Protein AF-A0A3D5L1U9-F1 (afdb_monomer_lite)

Structure (mmCIF, N/CA/C/O backbone):
data_AF-A0A3D5L1U9-F1
#
_entry.id   AF-A0A3D5L1U9-F1
#
loop_
_atom_site.group_PDB
_atom_site.id
_atom_site.type_symbol
_atom_site.label_atom_id
_atom_site.label_alt_id
_atom_site.label_comp_id
_atom_site.label_asym_id
_atom_site.label_entity_id
_atom_site.label_seq_id
_atom_site.pdbx_PDB_ins_code
_atom_site.Cartn_x
_atom_site.Cartn_y
_atom_site.Cartn_z
_atom_site.occupancy
_atom_site.B_iso_or_equiv
_atom_site.auth_seq_id
_atom_site.auth_comp_id
_atom_site.auth_asym_id
_atom_site.auth_atom_id
_atom_site.pdbx_PDB_model_num
ATOM 1 N N . ASP A 1 1 ? -22.299 -20.029 5.445 1.00 58.34 1 ASP A N 1
ATOM 2 C CA . ASP A 1 1 ? -22.748 -18.648 5.229 1.00 58.34 1 ASP A CA 1
ATOM 3 C C . ASP A 1 1 ? -23.431 -18.211 6.512 1.00 58.34 1 ASP A C 1
ATOM 5 O O . ASP A 1 1 ? -24.279 -18.956 6.987 1.00 58.34 1 ASP A O 1
ATOM 9 N N . LEU A 1 2 ? -22.954 -17.129 7.130 1.00 65.06 2 LEU A N 1
ATOM 10 C CA . LEU A 1 2 ? -23.501 -16.579 8.379 1.00 65.06 2 LEU A CA 1
ATOM 11 C C . LEU A 1 2 ? -24.479 -15.426 8.111 1.00 65.06 2 LEU A C 1
ATOM 13 O O . LEU A 1 2 ? -24.967 -14.802 9.052 1.00 65.06 2 LEU A O 1
ATOM 17 N N . THR A 1 3 ? -24.743 -15.113 6.840 1.00 68.56 3 THR A N 1
ATOM 18 C CA . THR A 1 3 ? -25.700 -14.075 6.477 1.00 68.56 3 THR A CA 1
ATOM 19 C C . THR A 1 3 ? -27.128 -14.536 6.786 1.00 68.56 3 THR A C 1
ATOM 21 O O . THR A 1 3 ? -27.504 -15.680 6.533 1.00 68.56 3 THR A O 1
ATOM 24 N N . MET A 1 4 ? -27.918 -13.647 7.394 1.00 68.38 4 MET A N 1
ATOM 25 C CA . MET A 1 4 ? -29.345 -13.886 7.633 1.00 68.38 4 MET A CA 1
ATOM 26 C C . MET A 1 4 ? -30.107 -13.854 6.298 1.00 68.38 4 MET A C 1
ATOM 28 O O . MET A 1 4 ? -29.696 -13.154 5.369 1.00 68.38 4 MET A O 1
ATOM 32 N N . ASP A 1 5 ? -31.207 -14.606 6.205 1.00 65.62 5 ASP A N 1
ATOM 33 C CA . ASP A 1 5 ? -31.965 -14.833 4.966 1.00 65.62 5 ASP A CA 1
ATOM 34 C C . ASP A 1 5 ? -32.187 -13.556 4.127 1.00 65.62 5 ASP A C 1
ATOM 36 O O . ASP A 1 5 ? -32.718 -12.554 4.606 1.00 65.62 5 ASP A O 1
ATOM 40 N N . GLY A 1 6 ? -31.816 -13.615 2.841 1.00 67.69 6 GLY A N 1
ATOM 41 C CA . GLY A 1 6 ? -32.033 -12.541 1.860 1.00 67.69 6 GLY A CA 1
ATOM 42 C C . GLY A 1 6 ? -30.838 -11.615 1.608 1.00 67.69 6 GLY A C 1
ATOM 43 O O . GLY A 1 6 ? -30.924 -10.745 0.740 1.00 67.69 6 GLY A O 1
ATOM 44 N N . HIS A 1 7 ? -29.718 -11.807 2.306 1.00 66.88 7 HIS A N 1
ATOM 45 C CA . HIS A 1 7 ? -28.482 -11.069 2.050 1.00 66.88 7 HIS A CA 1
ATOM 46 C C . HIS A 1 7 ? -27.567 -11.774 1.035 1.00 66.88 7 HIS A C 1
ATOM 48 O O . HIS A 1 7 ? -27.562 -12.995 0.892 1.00 66.88 7 HIS A O 1
ATOM 54 N N . THR A 1 8 ? -26.788 -10.980 0.295 1.00 81.38 8 THR A N 1
ATOM 55 C CA . THR A 1 8 ? -25.753 -11.480 -0.618 1.00 81.38 8 THR A CA 1
ATOM 56 C C . THR A 1 8 ? -24.670 -12.207 0.179 1.00 81.38 8 THR A C 1
ATOM 58 O O . THR A 1 8 ? -24.138 -11.643 1.133 1.00 81.38 8 THR A O 1
ATOM 61 N N . PHE A 1 9 ? -24.308 -13.419 -0.248 1.00 86.69 9 PHE A N 1
ATOM 62 C CA . PHE A 1 9 ? -23.213 -14.203 0.329 1.00 86.69 9 PHE A CA 1
ATOM 63 C C . PHE A 1 9 ? -21.934 -13.365 0.502 1.00 86.69 9 PHE A C 1
ATOM 65 O O . PHE A 1 9 ? -21.426 -12.791 -0.467 1.00 86.69 9 PHE A O 1
ATOM 72 N N . ASN A 1 10 ? -21.377 -13.351 1.718 1.00 87.00 10 ASN A N 1
ATOM 73 C CA . ASN A 1 10 ? -20.097 -12.711 2.017 1.00 87.00 10 ASN A CA 1
ATOM 74 C C . ASN A 1 10 ? -19.012 -13.760 2.301 1.00 87.00 10 ASN A C 1
ATOM 76 O O . ASN A 1 10 ? -19.030 -14.448 3.323 1.00 87.00 10 ASN A O 1
ATOM 80 N N . ALA A 1 11 ? -18.017 -13.845 1.413 1.00 89.94 11 ALA A N 1
ATOM 81 C CA . ALA A 1 11 ? -16.904 -14.782 1.554 1.00 89.94 11 ALA A CA 1
ATOM 82 C C . ALA A 1 11 ? -16.035 -14.506 2.794 1.00 89.94 11 ALA A C 1
ATOM 84 O O . ALA A 1 11 ? -15.526 -15.454 3.391 1.00 89.94 11 ALA A O 1
ATOM 85 N N . ARG A 1 12 ? -15.883 -13.237 3.204 1.00 90.12 12 ARG A N 1
ATOM 86 C CA . ARG A 1 12 ? -15.132 -12.880 4.417 1.00 90.12 12 ARG A CA 1
ATOM 87 C C . ARG A 1 12 ? -15.830 -13.405 5.668 1.00 90.12 12 ARG A C 1
ATOM 89 O O . ARG A 1 12 ? -15.154 -13.916 6.546 1.00 90.12 12 ARG A O 1
ATOM 96 N N . ASP A 1 13 ? -17.154 -13.334 5.735 1.00 88.44 13 ASP A N 1
ATOM 97 C CA . ASP A 1 13 ? -17.892 -13.806 6.915 1.00 88.44 13 ASP A CA 1
ATOM 98 C C . ASP A 1 13 ? -17.985 -15.332 6.949 1.00 88.44 13 ASP A C 1
ATOM 100 O O . ASP A 1 13 ? -17.958 -15.943 8.012 1.00 88.44 13 ASP A O 1
ATOM 104 N N . ALA A 1 14 ? -18.069 -15.968 5.778 1.00 90.06 14 ALA A N 1
ATOM 105 C CA . ALA A 1 14 ? -18.127 -17.419 5.683 1.00 90.06 14 ALA A CA 1
ATOM 106 C C . ALA A 1 14 ? -16.775 -18.102 5.952 1.00 90.06 14 ALA A C 1
ATOM 108 O O . ALA A 1 14 ? -16.764 -19.209 6.490 1.00 90.06 14 ALA A O 1
ATOM 109 N N . PHE A 1 15 ? -15.661 -17.484 5.539 1.00 91.00 15 PHE A N 1
ATOM 110 C CA . PHE A 1 15 ? -14.348 -18.145 5.483 1.00 91.00 15 PHE A CA 1
ATOM 111 C C . PHE A 1 15 ? -13.174 -17.314 6.016 1.00 91.00 15 PHE A C 1
ATOM 113 O O . PHE A 1 15 ? -12.056 -17.823 6.082 1.00 91.00 15 PHE A O 1
ATOM 120 N N . GLY A 1 16 ? -13.385 -16.039 6.327 1.00 91.00 16 GLY A N 1
ATOM 121 C CA . GLY A 1 16 ? -12.345 -15.131 6.799 1.00 91.00 16 GLY A CA 1
ATOM 122 C C . GLY A 1 16 ? -12.199 -15.117 8.319 1.00 91.00 16 GLY A C 1
ATOM 123 O O . GLY A 1 16 ? -12.718 -15.974 9.033 1.00 91.00 16 GLY A O 1
ATOM 124 N N . SER A 1 17 ? -11.468 -14.115 8.805 1.00 91.00 17 SER A N 1
ATOM 125 C CA . SER A 1 17 ? -11.261 -13.838 10.224 1.00 91.00 17 SER A CA 1
ATOM 126 C C . SER A 1 17 ? -11.854 -12.485 10.623 1.00 91.00 17 SER A C 1
ATOM 128 O O . SER A 1 17 ? -12.018 -11.583 9.796 1.00 91.00 17 SER A O 1
ATOM 130 N N . HIS A 1 18 ? -12.167 -12.383 11.914 1.00 89.81 18 HIS A N 1
ATOM 131 C CA . HIS A 1 18 ? -12.569 -11.169 12.628 1.00 89.81 18 HIS A CA 1
ATOM 132 C C . HIS A 1 18 ? -11.943 -11.224 14.029 1.00 89.81 18 HIS A C 1
ATOM 134 O O . HIS A 1 18 ? -12.627 -11.394 15.034 1.00 89.81 18 HIS A O 1
ATOM 140 N N . SER A 1 19 ? -10.613 -11.268 14.073 1.00 92.25 19 SER A N 1
ATOM 141 C CA . SER A 1 19 ? -9.829 -11.436 15.302 1.00 92.25 19 SER A CA 1
ATOM 142 C C . SER A 1 19 ? -9.255 -10.109 15.790 1.00 92.25 19 SER A C 1
ATOM 144 O O . SER A 1 19 ? -8.974 -9.233 14.981 1.00 92.25 19 SER A O 1
ATOM 146 N N . ASP A 1 20 ? -8.943 -10.000 17.082 1.00 92.69 20 ASP A N 1
ATOM 147 C CA . ASP A 1 20 ? -8.265 -8.815 17.639 1.00 92.69 20 ASP A CA 1
ATOM 148 C C . ASP A 1 20 ? -6.943 -8.495 16.906 1.00 92.69 20 ASP A C 1
ATOM 150 O O . ASP A 1 20 ? -6.529 -7.342 16.777 1.00 92.69 20 ASP A O 1
ATOM 154 N N . ALA A 1 21 ? -6.269 -9.522 16.372 1.00 94.88 21 ALA A N 1
ATOM 155 C CA . ALA A 1 21 ? -5.065 -9.345 15.565 1.00 94.88 21 ALA A CA 1
ATOM 156 C C . ALA A 1 21 ? -5.352 -8.650 14.222 1.00 94.88 21 ALA A C 1
ATOM 158 O O . ALA A 1 21 ? -4.490 -7.935 13.707 1.00 94.88 21 ALA A O 1
ATOM 159 N N . ASP A 1 22 ? -6.548 -8.816 13.651 1.00 95.62 22 ASP A N 1
ATOM 160 C CA . ASP A 1 22 ? -6.946 -8.115 12.431 1.00 95.62 22 ASP A CA 1
ATOM 161 C C . ASP A 1 22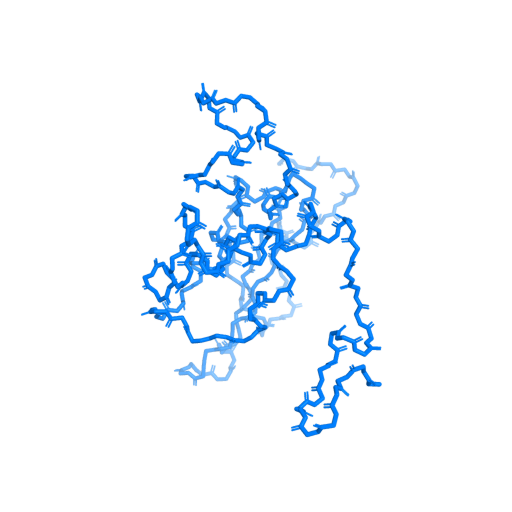 ? -6.993 -6.601 12.657 1.00 95.62 22 ASP A C 1
ATOM 163 O O . ASP A 1 22 ? -6.546 -5.847 11.787 1.00 95.62 22 ASP A O 1
ATOM 167 N N . HIS A 1 23 ? -7.421 -6.168 13.845 1.00 96.00 23 HIS A N 1
ATOM 168 C CA . HIS A 1 23 ? -7.586 -4.757 14.204 1.00 96.00 23 HIS A CA 1
ATOM 169 C C . HIS A 1 23 ? -6.266 -4.014 14.402 1.00 96.00 23 HIS A C 1
ATOM 171 O O . HIS A 1 23 ? -6.192 -2.819 14.138 1.00 96.00 23 HIS A O 1
ATOM 177 N N . CYS A 1 24 ? -5.180 -4.707 14.759 1.00 95.12 24 CYS A N 1
ATOM 178 C CA . CYS A 1 24 ? -3.853 -4.086 14.851 1.00 95.12 24 CYS A CA 1
ATOM 179 C C . CYS A 1 24 ? -2.952 -4.353 13.632 1.00 95.12 24 CYS A C 1
ATOM 181 O O . CYS A 1 24 ? -2.021 -3.584 13.349 1.00 95.12 24 CYS A O 1
ATOM 183 N N . TYR A 1 25 ? -3.216 -5.436 12.892 1.00 95.75 25 TYR A N 1
ATOM 184 C CA . TYR A 1 25 ? -2.325 -5.924 11.844 1.00 95.75 25 TYR A CA 1
ATOM 185 C C . TYR A 1 25 ? -2.877 -5.752 10.427 1.00 95.75 25 TYR A C 1
ATOM 187 O O . TYR A 1 25 ? -2.090 -5.552 9.501 1.00 95.75 25 TYR A O 1
ATOM 195 N N . ASN A 1 26 ? -4.192 -5.821 10.213 1.00 97.31 26 ASN A N 1
ATOM 196 C CA . ASN A 1 26 ? -4.801 -5.910 8.880 1.00 97.31 26 ASN A CA 1
ATOM 197 C C . ASN A 1 26 ? -5.665 -4.695 8.533 1.00 97.31 26 ASN A C 1
ATOM 199 O O . ASN A 1 26 ? -5.327 -3.969 7.591 1.00 97.31 26 ASN A O 1
ATOM 203 N N . THR A 1 27 ? -6.741 -4.447 9.280 1.00 97.62 27 THR A N 1
ATOM 204 C CA . THR A 1 27 ? -7.715 -3.388 8.972 1.00 97.62 27 THR A CA 1
ATOM 205 C C . THR A 1 27 ? -7.100 -1.984 8.926 1.00 97.62 27 THR A C 1
ATOM 207 O O . THR A 1 27 ? -7.463 -1.246 8.003 1.00 97.62 27 THR A O 1
ATOM 210 N N . PRO A 1 28 ? -6.080 -1.616 9.742 1.00 98.06 28 PRO A N 1
ATOM 211 C CA . PRO A 1 28 ? -5.496 -0.277 9.660 1.00 98.06 28 PRO A CA 1
ATOM 212 C C . PRO A 1 28 ? -4.843 0.000 8.303 1.00 98.06 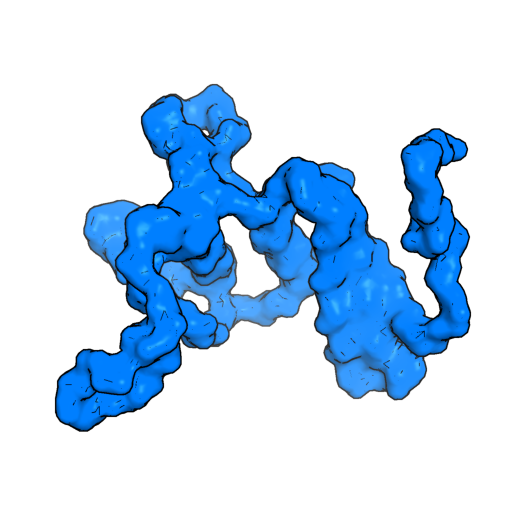28 PRO A C 1
ATOM 214 O O . PRO A 1 28 ? -4.930 1.110 7.774 1.00 98.06 28 PRO A O 1
ATOM 217 N N . ARG A 1 29 ? -4.239 -1.025 7.684 1.00 98.00 29 ARG A N 1
ATOM 218 C CA . ARG A 1 29 ? -3.602 -0.909 6.362 1.00 98.00 29 ARG A CA 1
ATOM 219 C C . ARG A 1 29 ? -4.644 -0.662 5.275 1.00 98.00 29 ARG A C 1
ATOM 221 O O . ARG A 1 29 ? -4.448 0.217 4.440 1.00 98.00 29 ARG A O 1
ATOM 228 N N . ALA A 1 30 ? -5.758 -1.394 5.317 1.00 97.75 30 ALA A N 1
ATOM 229 C CA . ALA A 1 30 ? -6.876 -1.191 4.398 1.00 97.75 30 ALA A CA 1
ATOM 230 C C . ALA A 1 30 ? -7.506 0.201 4.576 1.00 97.75 30 ALA A C 1
ATOM 232 O O . ALA A 1 30 ? -7.738 0.900 3.590 1.00 97.75 30 ALA A O 1
ATOM 233 N N . TRP A 1 31 ? -7.708 0.631 5.824 1.00 98.19 31 TRP A N 1
ATOM 234 C CA . TRP A 1 31 ? -8.219 1.958 6.164 1.00 98.19 31 TRP A CA 1
ATOM 235 C C . TRP A 1 31 ? -7.342 3.067 5.575 1.00 98.19 31 TRP A C 1
ATOM 237 O O . TRP A 1 31 ? -7.844 3.939 4.866 1.00 98.19 31 TRP A O 1
ATOM 247 N N . PHE A 1 32 ? -6.022 3.002 5.775 1.00 98.25 32 PHE A N 1
ATOM 248 C CA . PHE A 1 32 ? -5.114 4.035 5.271 1.00 98.25 32 PHE A CA 1
ATOM 249 C C . PHE A 1 32 ? -5.059 4.072 3.736 1.00 98.25 32 PHE A C 1
ATOM 251 O O . PHE A 1 32 ? -5.041 5.153 3.147 1.00 98.25 32 PHE A O 1
ATOM 258 N N . MET A 1 33 ? -5.098 2.902 3.083 1.00 98.06 33 MET A N 1
ATOM 259 C CA . MET A 1 33 ? -5.208 2.796 1.623 1.00 98.06 33 MET A CA 1
ATOM 260 C C . MET A 1 33 ? -6.463 3.488 1.098 1.00 98.06 33 MET A C 1
ATOM 262 O O . MET A 1 33 ? -6.383 4.296 0.172 1.00 98.06 33 MET A O 1
ATOM 266 N N . GLN A 1 34 ? -7.622 3.209 1.691 1.00 97.69 34 GLN A N 1
ATOM 267 C CA . GLN A 1 34 ? -8.864 3.818 1.231 1.00 97.69 34 GLN A CA 1
ATOM 268 C C . GLN A 1 34 ? -8.935 5.304 1.540 1.00 97.69 34 GLN A C 1
ATOM 270 O O . GLN A 1 34 ? -9.352 6.068 0.678 1.00 97.69 34 GLN A O 1
ATOM 275 N N . ARG A 1 35 ? -8.454 5.734 2.706 1.00 97.19 35 ARG A N 1
ATOM 276 C CA . ARG A 1 35 ? -8.340 7.155 3.041 1.00 97.19 35 ARG A CA 1
ATOM 277 C C . ARG A 1 35 ? -7.512 7.927 2.018 1.00 97.19 35 ARG A C 1
ATOM 279 O O . ARG A 1 35 ? -7.867 9.047 1.670 1.00 97.19 35 ARG A O 1
ATOM 286 N N . TYR A 1 36 ? -6.442 7.324 1.502 1.00 98.06 36 TYR A N 1
ATOM 287 C CA . TYR A 1 36 ? -5.607 7.934 0.470 1.00 98.06 36 TYR A CA 1
ATOM 288 C C . TYR A 1 36 ? -6.311 8.046 -0.894 1.00 98.06 36 TYR A C 1
ATOM 290 O O . TYR A 1 36 ? -6.224 9.084 -1.548 1.00 98.06 36 TYR A O 1
ATOM 298 N N . PHE A 1 37 ? -7.012 6.995 -1.333 1.00 98.31 37 PHE A N 1
ATOM 299 C CA . PHE A 1 37 ? -7.668 6.966 -2.651 1.00 98.31 37 PHE A CA 1
ATOM 300 C C . PHE A 1 37 ? -9.082 7.566 -2.678 1.00 98.31 37 PHE A C 1
ATOM 302 O O . PHE A 1 37 ? -9.580 7.909 -3.755 1.00 98.31 37 PHE A O 1
ATOM 309 N N . ASN A 1 38 ? -9.721 7.699 -1.517 1.00 98.12 38 ASN A N 1
ATOM 310 C CA . ASN A 1 38 ? -11.077 8.207 -1.335 1.00 98.12 38 ASN A CA 1
ATOM 311 C C . ASN A 1 38 ? -11.154 9.251 -0.202 1.00 98.12 38 ASN A C 1
ATOM 313 O O . ASN A 1 38 ? -11.942 9.074 0.731 1.00 98.12 38 ASN A O 1
ATOM 317 N N . PRO A 1 39 ? -10.349 10.329 -0.239 1.00 96.75 39 PRO A N 1
ATOM 318 C CA . PRO A 1 39 ? -10.237 11.269 0.876 1.00 96.75 39 PRO A CA 1
ATOM 319 C C . PRO A 1 39 ? -11.518 12.063 1.175 1.00 96.75 39 PRO A C 1
ATOM 321 O O . PRO A 1 39 ? -11.651 12.563 2.289 1.00 96.75 39 PRO A O 1
ATOM 324 N N . THR A 1 40 ? -12.444 12.205 0.217 1.00 97.00 40 THR A N 1
ATOM 325 C CA . THR A 1 40 ? -13.659 13.034 0.366 1.00 97.00 40 THR A CA 1
ATOM 326 C C . THR A 1 40 ? -14.970 12.249 0.294 1.00 97.00 40 THR A C 1
ATOM 328 O O . THR A 1 40 ? -16.011 12.746 0.716 1.00 97.00 40 THR A O 1
ATOM 331 N N . SER A 1 41 ? -14.929 11.005 -0.185 1.00 95.75 41 SER A N 1
ATOM 332 C CA . SER A 1 41 ? -16.082 10.102 -0.289 1.00 95.75 41 SER A CA 1
ATOM 333 C C . SER A 1 41 ? -16.504 9.538 1.065 1.00 95.75 41 SER A C 1
ATOM 335 O O . SER A 1 41 ? -17.584 8.964 1.167 1.00 95.75 41 SER A O 1
ATOM 337 N N . ASN A 1 42 ? -15.645 9.659 2.079 1.00 95.56 42 ASN A N 1
ATOM 338 C CA . ASN A 1 42 ? -15.932 9.285 3.455 1.00 95.56 42 ASN A CA 1
ATOM 339 C C . ASN A 1 42 ? -15.377 10.303 4.436 1.00 95.56 42 ASN A C 1
ATOM 341 O O . ASN A 1 42 ? -14.393 10.994 4.166 1.00 95.56 42 ASN A O 1
ATOM 345 N N . LYS A 1 43 ? -15.981 10.321 5.621 1.00 96.38 43 LYS A N 1
ATOM 346 C CA . LYS A 1 43 ? -15.375 10.907 6.810 1.00 96.38 43 LYS A CA 1
ATOM 347 C C . LYS A 1 43 ? -14.404 9.891 7.400 1.00 96.38 43 LYS A C 1
ATOM 349 O O . LYS A 1 43 ? -14.815 8.805 7.796 1.00 96.38 43 LYS A O 1
ATOM 354 N N . TRP A 1 44 ? -13.123 10.236 7.449 1.00 95.81 44 TRP A N 1
ATOM 355 C CA . TRP A 1 44 ? -12.067 9.334 7.927 1.00 95.81 44 TRP A CA 1
ATOM 356 C C . TRP A 1 44 ? -11.584 9.632 9.342 1.00 95.81 44 TRP A C 1
ATOM 358 O O . TRP A 1 44 ? -10.933 8.791 9.955 1.00 95.81 44 TRP A O 1
ATOM 368 N N . ASP A 1 45 ? -11.875 10.831 9.836 1.00 93.31 45 ASP A N 1
ATOM 369 C CA . ASP A 1 45 ? -11.359 11.350 11.094 1.00 93.31 45 ASP A CA 1
ATOM 370 C C . ASP A 1 45 ? -12.510 11.874 11.961 1.00 93.31 45 ASP A C 1
ATOM 372 O O . ASP A 1 45 ? -13.511 12.383 11.451 1.00 93.31 45 ASP A O 1
ATOM 376 N N . GLY A 1 46 ? -12.333 11.795 13.280 1.00 93.06 46 GLY A N 1
ATOM 377 C CA . GLY A 1 46 ? -13.311 12.254 14.264 1.00 93.06 46 GLY A CA 1
ATOM 378 C C . GLY A 1 46 ? -14.293 11.168 14.7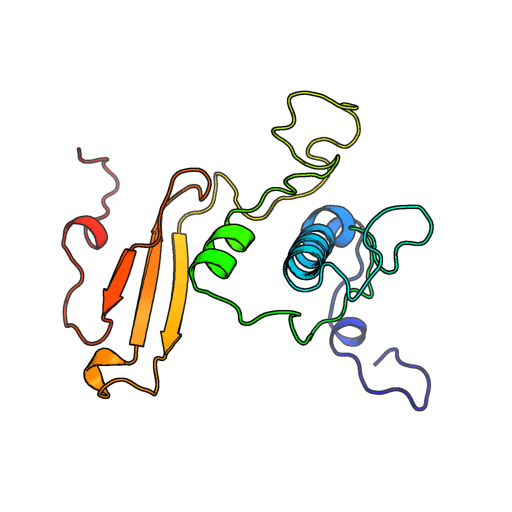31 1.00 93.06 46 GLY A C 1
ATOM 379 O O . GLY A 1 46 ? -14.241 10.034 14.259 1.00 93.06 46 GLY A O 1
ATOM 380 N N . PRO A 1 47 ? -15.177 11.502 15.689 1.00 93.25 47 PRO A N 1
ATOM 381 C CA . PRO A 1 47 ? -16.103 10.546 16.307 1.00 93.25 47 PRO A CA 1
ATOM 382 C C . PRO A 1 47 ? -17.158 10.009 15.332 1.00 93.25 47 PRO A C 1
ATOM 384 O O . PRO A 1 47 ? -17.623 8.889 15.504 1.00 93.25 47 PRO A O 1
ATOM 387 N N . ASP A 1 48 ? -17.488 10.783 14.295 1.00 95.06 48 ASP A N 1
ATOM 388 C CA . ASP A 1 48 ? -18.474 10.426 13.270 1.00 95.06 48 ASP A CA 1
ATOM 389 C C . ASP A 1 48 ? -17.806 9.911 11.980 1.00 95.06 48 ASP A C 1
ATOM 391 O O . ASP A 1 48 ? -18.335 10.112 10.883 1.00 95.06 48 ASP A O 1
ATOM 395 N N . ALA A 1 49 ? -16.598 9.342 12.077 1.00 97.06 49 ALA A N 1
ATOM 396 C CA . ALA A 1 49 ? -15.927 8.733 10.933 1.00 97.06 49 ALA A CA 1
ATOM 397 C C . ALA A 1 49 ? -16.715 7.510 10.438 1.00 97.06 49 ALA A C 1
ATOM 399 O O . ALA A 1 49 ? -17.144 6.675 11.232 1.00 97.06 49 ALA A O 1
ATOM 400 N N . ASP A 1 50 ? -16.859 7.377 9.119 1.00 97.56 50 ASP A N 1
ATOM 401 C CA . ASP A 1 50 ? -17.559 6.242 8.507 1.00 97.56 50 ASP A CA 1
ATOM 402 C C . ASP A 1 50 ? -16.785 4.931 8.723 1.00 97.56 50 ASP A C 1
ATOM 404 O O . ASP A 1 50 ? -17.381 3.863 8.844 1.00 97.56 50 ASP A O 1
ATOM 408 N N . TYR A 1 51 ? -15.451 5.030 8.773 1.00 97.19 51 TYR A N 1
ATOM 409 C CA . TYR A 1 51 ? -14.537 3.929 9.060 1.00 97.19 51 TYR A CA 1
ATOM 410 C C . TYR A 1 51 ? -13.371 4.418 9.915 1.00 97.19 51 TYR A C 1
ATOM 412 O O . TYR A 1 51 ? -12.784 5.475 9.664 1.00 97.19 51 TYR A O 1
ATOM 420 N N . ASN A 1 52 ? -12.972 3.588 10.868 1.00 96.31 52 ASN A N 1
ATOM 421 C CA . ASN A 1 52 ? -11.766 3.752 11.669 1.00 96.31 52 ASN A CA 1
ATOM 422 C C . ASN A 1 52 ? -10.748 2.632 11.339 1.00 96.31 52 ASN A C 1
ATOM 424 O O . ASN A 1 52 ? -11.083 1.689 10.613 1.00 96.31 52 ASN A O 1
ATOM 428 N N . PRO A 1 53 ? -9.501 2.714 11.839 1.00 96.56 53 PRO A N 1
ATOM 429 C CA . PRO A 1 53 ? -8.475 1.709 11.561 1.00 96.56 53 PRO A CA 1
ATOM 430 C C . PRO A 1 53 ? -8.849 0.274 11.957 1.00 96.56 53 PRO A C 1
ATOM 432 O O . PRO A 1 53 ? -8.330 -0.665 11.365 1.00 96.56 53 PRO A O 1
ATOM 435 N N . GLU A 1 54 ? -9.759 0.086 12.909 1.00 96.56 54 GLU A N 1
ATOM 436 C CA . GLU A 1 54 ? -10.160 -1.212 13.477 1.00 96.56 54 GLU A CA 1
ATOM 437 C C . GLU A 1 54 ? -11.504 -1.703 12.906 1.00 96.56 54 GLU A C 1
ATOM 439 O O . GLU A 1 54 ? -12.093 -2.663 13.387 1.00 96.56 54 GLU A O 1
ATOM 444 N N . SER A 1 55 ? -12.021 -1.047 11.863 1.00 96.31 55 SER A N 1
ATOM 445 C CA . SER A 1 55 ? -13.331 -1.371 11.296 1.00 96.31 55 SER A CA 1
ATOM 446 C C . SER A 1 55 ? -13.316 -2.669 10.484 1.00 96.31 55 SER A C 1
ATOM 448 O O . SER A 1 55 ? -12.623 -2.786 9.470 1.00 96.31 55 SER A O 1
ATOM 450 N N . ASP A 1 56 ? -14.170 -3.623 10.859 1.00 93.56 56 ASP A N 1
ATOM 451 C CA . ASP A 1 56 ? -14.321 -4.895 10.139 1.00 93.56 56 ASP A CA 1
ATOM 452 C C . ASP A 1 56 ? -15.088 -4.782 8.821 1.00 93.56 56 ASP A C 1
ATOM 454 O O . ASP A 1 56 ? -15.014 -5.664 7.971 1.00 93.56 56 ASP A O 1
ATOM 458 N N . ASN A 1 57 ? -15.793 -3.683 8.599 1.00 92.31 57 ASN A N 1
ATOM 459 C CA . ASN A 1 57 ? -16.654 -3.478 7.437 1.00 92.31 57 ASN A CA 1
ATOM 460 C C . ASN A 1 57 ? -16.041 -2.548 6.375 1.00 92.31 57 ASN A C 1
ATOM 462 O O . ASN A 1 57 ? -16.769 -2.044 5.518 1.00 92.31 57 ASN A O 1
ATOM 466 N N . ILE A 1 58 ? -14.720 -2.328 6.400 1.00 95.62 58 ILE A N 1
ATOM 467 C CA . ILE A 1 58 ? -14.019 -1.579 5.347 1.00 95.62 58 ILE A CA 1
ATOM 468 C C . ILE A 1 58 ? -14.319 -2.237 3.978 1.00 95.62 58 ILE A C 1
ATOM 470 O O . ILE A 1 58 ? -14.060 -3.435 3.817 1.00 95.62 58 ILE A O 1
ATOM 474 N N . PRO A 1 59 ? -14.852 -1.499 2.979 1.00 94.81 59 PRO A N 1
ATOM 475 C CA . PRO A 1 59 ? -15.321 -2.091 1.726 1.00 94.81 59 PRO A CA 1
ATOM 476 C C . PRO A 1 59 ? -14.221 -2.825 0.959 1.00 94.81 59 PRO A C 1
ATOM 478 O O . PRO A 1 59 ? -13.138 -2.288 0.768 1.00 94.81 59 PRO A O 1
ATOM 481 N N . TRP A 1 60 ? -14.497 -4.019 0.438 1.00 93.69 60 TRP A N 1
ATOM 482 C CA . TRP A 1 60 ? -13.492 -4.782 -0.314 1.00 93.69 60 TRP A CA 1
ATOM 483 C C . TRP A 1 60 ? -13.121 -4.147 -1.668 1.00 93.69 60 TRP A C 1
ATOM 485 O O . TRP A 1 60 ? -11.953 -4.129 -2.048 1.00 93.69 60 TRP A O 1
ATOM 495 N N . CYS A 1 61 ? -14.104 -3.601 -2.392 1.00 93.81 61 CYS A N 1
ATOM 496 C CA . CYS A 1 61 ? -13.919 -2.987 -3.708 1.00 93.81 61 CYS A CA 1
ATOM 497 C C . CYS A 1 61 ? -14.473 -1.561 -3.718 1.00 93.81 61 CYS A C 1
ATOM 499 O O . CYS A 1 61 ? -15.548 -1.312 -3.170 1.00 93.81 61 CYS A O 1
ATOM 501 N N . ARG A 1 62 ? -13.747 -0.628 -4.349 1.00 94.62 62 ARG A N 1
ATOM 502 C CA . ARG A 1 62 ? -14.119 0.790 -4.435 1.00 94.62 62 ARG A CA 1
ATOM 503 C C . ARG A 1 62 ? -13.702 1.418 -5.755 1.00 94.62 62 ARG A C 1
ATOM 505 O O . ARG A 1 62 ? -12.761 0.969 -6.404 1.00 94.62 62 ARG A O 1
ATOM 512 N N . VAL A 1 63 ? -14.389 2.502 -6.105 1.00 97.44 63 VAL A N 1
ATOM 513 C CA . VAL A 1 63 ? -13.975 3.418 -7.169 1.00 97.44 63 VAL A CA 1
ATOM 514 C C . VAL A 1 63 ? -13.145 4.537 -6.529 1.00 97.44 63 VAL A C 1
ATOM 516 O O . VAL A 1 63 ? -13.666 5.211 -5.638 1.00 97.44 63 VAL A O 1
ATOM 519 N N . PRO A 1 64 ? -11.877 4.739 -6.927 1.00 97.75 64 PRO A N 1
ATOM 520 C CA . PRO A 1 64 ? -11.056 5.823 -6.395 1.00 97.75 64 PRO A CA 1
ATOM 521 C C . PRO A 1 64 ? -11.551 7.183 -6.908 1.00 97.75 64 PRO A C 1
ATOM 523 O O . PRO A 1 64 ? -12.102 7.282 -8.005 1.00 97.75 64 PRO A O 1
ATOM 526 N N . GLU A 1 65 ? -11.305 8.251 -6.149 1.00 98.25 65 GLU A N 1
ATOM 527 C CA . GLU A 1 65 ? -11.710 9.618 -6.530 1.00 98.25 65 GLU A CA 1
ATOM 528 C C . GLU A 1 65 ? -10.892 10.194 -7.692 1.00 98.25 65 GLU A C 1
ATOM 530 O O . GLU A 1 65 ? -11.315 11.142 -8.355 1.00 98.25 65 GLU A O 1
ATOM 535 N N . LYS A 1 66 ? -9.723 9.607 -7.968 1.00 97.75 66 LYS A N 1
ATOM 536 C CA . LYS A 1 66 ? -8.863 9.948 -9.103 1.00 97.75 66 LYS A CA 1
ATOM 537 C C . LYS A 1 66 ? -8.308 8.697 -9.774 1.00 97.75 66 LYS A C 1
ATOM 539 O O . LYS A 1 66 ? -8.273 7.616 -9.192 1.00 97.75 66 LYS A O 1
ATOM 544 N N . LYS A 1 67 ? -7.817 8.858 -11.006 1.00 98.19 67 LYS A N 1
ATOM 545 C CA . LYS A 1 67 ? -7.016 7.819 -11.668 1.00 98.19 67 LYS A CA 1
ATOM 546 C C . LYS A 1 67 ? -5.771 7.525 -10.827 1.00 98.19 67 LYS A C 1
ATOM 548 O O . LYS A 1 67 ? -5.119 8.456 -10.362 1.00 98.19 67 LYS A O 1
ATOM 553 N N . ILE A 1 68 ? -5.457 6.242 -10.676 1.00 98.19 68 ILE A N 1
ATOM 554 C CA . ILE A 1 68 ? -4.310 5.760 -9.902 1.00 98.19 68 ILE A CA 1
ATOM 555 C C . ILE A 1 68 ? -3.073 5.744 -10.801 1.00 98.19 68 ILE A C 1
ATOM 557 O O . ILE A 1 68 ? -3.112 5.181 -11.900 1.00 98.19 68 ILE A O 1
ATOM 561 N N . THR A 1 69 ? -1.983 6.353 -10.338 1.00 98.19 69 THR A N 1
ATOM 562 C CA . THR A 1 69 ? -0.681 6.312 -11.016 1.00 98.19 69 THR A CA 1
ATOM 563 C C . THR A 1 69 ? 0.248 5.253 -10.416 1.00 98.19 69 THR A C 1
ATOM 565 O O . THR A 1 69 ? -0.042 4.650 -9.382 1.00 98.19 69 THR A O 1
ATOM 568 N N . VAL A 1 70 ? 1.390 5.014 -11.065 1.00 98.25 70 VAL A N 1
ATOM 569 C CA . VAL A 1 70 ? 2.440 4.123 -10.538 1.00 98.25 70 VAL A CA 1
ATOM 570 C C . VAL A 1 70 ? 3.010 4.677 -9.229 1.00 98.25 70 VAL A C 1
ATOM 572 O O . VAL A 1 70 ? 3.257 3.928 -8.285 1.00 98.25 70 VAL A O 1
ATOM 575 N N . GLU A 1 71 ? 3.171 5.994 -9.149 1.00 97.88 71 GLU A N 1
ATOM 576 C CA . GLU A 1 71 ? 3.665 6.707 -7.974 1.00 97.88 71 GLU A CA 1
ATOM 577 C C . GLU A 1 71 ? 2.682 6.617 -6.807 1.00 97.88 71 GLU A C 1
ATOM 579 O O . GLU A 1 71 ? 3.120 6.437 -5.674 1.00 97.88 71 GLU A O 1
ATOM 584 N N . ASP A 1 72 ? 1.372 6.670 -7.072 1.00 98.25 72 ASP A N 1
ATOM 585 C CA . ASP A 1 72 ? 0.348 6.456 -6.045 1.00 98.25 72 ASP A CA 1
ATOM 586 C C . ASP A 1 72 ? 0.470 5.050 -5.429 1.00 98.25 72 ASP A C 1
ATOM 588 O O . ASP A 1 72 ? 0.437 4.892 -4.206 1.00 98.25 72 ASP A O 1
ATOM 592 N N . VAL A 1 73 ? 0.663 4.022 -6.270 1.00 97.75 73 VAL A N 1
ATOM 593 C CA . VAL A 1 73 ? 0.882 2.638 -5.813 1.00 97.75 73 VAL A CA 1
ATOM 594 C C . VAL A 1 73 ? 2.181 2.533 -5.014 1.00 97.75 73 VAL A C 1
ATOM 596 O O . VAL A 1 73 ? 2.184 1.958 -3.924 1.00 97.75 73 VAL A O 1
ATOM 599 N N . LYS A 1 74 ? 3.278 3.131 -5.500 1.00 97.62 74 LYS A N 1
ATOM 600 C CA . LYS A 1 74 ? 4.547 3.154 -4.758 1.00 97.62 74 LYS A CA 1
ATOM 601 C C . LYS A 1 74 ? 4.364 3.809 -3.398 1.00 97.62 74 LYS A C 1
ATOM 603 O O . LYS A 1 74 ? 4.797 3.250 -2.392 1.00 97.62 74 LYS A O 1
ATOM 608 N N . TYR A 1 75 ? 3.734 4.979 -3.359 1.00 97.06 75 TYR A N 1
ATOM 609 C CA . TYR A 1 75 ? 3.515 5.734 -2.134 1.00 97.06 75 TYR A CA 1
ATOM 610 C C . TYR A 1 75 ? 2.740 4.902 -1.117 1.00 97.06 75 TYR A C 1
ATOM 612 O O . TYR A 1 75 ? 3.206 4.723 0.010 1.00 97.06 75 TYR A O 1
ATOM 620 N N . ILE A 1 76 ? 1.600 4.332 -1.518 1.00 97.31 76 ILE A N 1
ATOM 621 C CA . ILE A 1 76 ? 0.745 3.631 -0.567 1.00 97.31 76 ILE A CA 1
ATOM 622 C C . ILE A 1 76 ? 1.380 2.333 -0.058 1.00 97.31 76 ILE A C 1
ATOM 624 O O . ILE A 1 76 ? 1.307 2.043 1.137 1.00 97.31 76 ILE A O 1
ATOM 628 N N . LEU A 1 77 ? 2.106 1.607 -0.912 1.00 96.88 77 LEU A N 1
ATOM 629 C CA . LEU A 1 77 ? 2.864 0.417 -0.511 1.00 96.88 77 LEU A CA 1
ATOM 630 C C . LEU A 1 77 ? 4.148 0.749 0.281 1.00 96.88 77 LEU A C 1
ATOM 632 O O . LEU A 1 77 ? 4.770 -0.131 0.877 1.00 96.88 77 LEU A O 1
ATOM 636 N N . SER A 1 78 ? 4.524 2.028 0.342 1.00 96.81 78 SER A N 1
ATOM 637 C CA . SER A 1 78 ? 5.608 2.549 1.188 1.00 96.81 78 SER A CA 1
ATOM 638 C C . SER A 1 78 ? 5.089 3.255 2.443 1.00 96.81 78 SER A C 1
ATOM 640 O O . SER A 1 78 ? 5.875 3.803 3.213 1.00 96.81 78 SER A O 1
ATOM 642 N N . SER A 1 79 ? 3.773 3.284 2.651 1.00 96.50 79 SER A N 1
ATOM 643 C CA . SER A 1 79 ? 3.167 4.140 3.665 1.00 96.50 79 SER A CA 1
ATOM 644 C C . SER A 1 79 ? 3.258 3.587 5.084 1.00 96.50 79 SER A C 1
ATOM 646 O O . SER A 1 79 ? 3.359 2.380 5.325 1.00 96.50 79 SER A O 1
ATOM 648 N N . TYR A 1 80 ? 3.205 4.504 6.042 1.00 95.94 80 TYR A N 1
ATOM 649 C CA . TYR A 1 80 ? 3.333 4.233 7.466 1.00 95.94 80 TYR A CA 1
ATOM 650 C C . TYR A 1 80 ? 2.422 5.120 8.310 1.00 95.94 80 TYR A C 1
ATOM 652 O O . TYR A 1 80 ? 2.777 5.531 9.407 1.00 95.94 80 TYR A O 1
ATOM 660 N N . TYR A 1 81 ? 1.220 5.394 7.800 1.00 96.19 81 TYR A N 1
ATOM 661 C CA . TYR A 1 81 ? 0.214 6.223 8.466 1.00 96.19 81 TYR A CA 1
ATOM 662 C C . TYR A 1 81 ? 0.609 7.700 8.594 1.00 96.19 81 TYR A C 1
ATOM 664 O O . TYR A 1 81 ? 0.289 8.360 9.584 1.00 96.19 81 TYR A O 1
ATOM 672 N N . GLN A 1 82 ? 1.308 8.232 7.587 1.00 93.50 82 GLN A N 1
ATOM 673 C CA . GLN A 1 82 ? 1.681 9.644 7.510 1.00 93.50 82 GLN A CA 1
ATOM 674 C C . GLN A 1 82 ? 0.470 10.559 7.733 1.00 93.50 82 GLN A C 1
ATOM 676 O O . GLN A 1 82 ? -0.615 10.312 7.211 1.00 93.50 82 GLN A O 1
ATOM 681 N N . GLY A 1 83 ? 0.668 11.638 8.495 1.00 91.75 83 GLY A N 1
ATOM 682 C CA . GLY A 1 83 ? -0.401 12.598 8.789 1.00 91.75 83 GLY A CA 1
ATOM 683 C C . GLY A 1 83 ? -1.487 12.063 9.729 1.00 91.75 83 GLY A C 1
ATOM 684 O O . GLY A 1 83 ? -2.584 12.612 9.757 1.00 91.75 83 GLY A O 1
ATOM 685 N N . THR A 1 84 ? -1.207 10.995 10.480 1.00 93.88 84 THR A N 1
ATOM 686 C CA . THR A 1 84 ? -2.101 10.452 11.515 1.00 93.88 84 THR A CA 1
ATOM 687 C C . THR A 1 84 ? -1.372 10.324 12.854 1.00 93.88 84 THR A C 1
ATOM 689 O O . THR A 1 84 ? -0.136 10.269 12.860 1.00 93.88 84 THR A O 1
ATOM 692 N N . PRO A 1 85 ? -2.104 10.194 13.976 1.00 93.44 85 PRO A N 1
ATOM 693 C CA . PRO A 1 85 ? -1.515 9.856 15.275 1.00 93.44 85 PRO A CA 1
ATOM 694 C C . PRO A 1 85 ? -0.767 8.511 15.304 1.00 93.44 85 PRO A C 1
ATOM 696 O O . PRO A 1 85 ? 0.071 8.296 16.172 1.00 93.44 85 PRO A O 1
ATOM 699 N N . TYR A 1 86 ? -1.030 7.615 14.347 1.00 94.50 86 TYR A N 1
ATOM 700 C CA . TYR A 1 86 ? -0.452 6.268 14.301 1.00 94.50 86 TYR A CA 1
ATOM 701 C C . TYR A 1 86 ? 0.922 6.206 13.622 1.00 94.50 86 TYR A C 1
ATOM 703 O O . TYR A 1 86 ? 1.556 5.149 13.605 1.00 94.50 86 TYR A O 1
ATOM 711 N N . ASN A 1 87 ? 1.393 7.324 13.058 1.00 93.94 87 ASN A N 1
ATOM 712 C CA . ASN A 1 87 ? 2.686 7.417 12.384 1.00 93.94 87 ASN A CA 1
ATOM 713 C C . ASN A 1 87 ? 3.839 7.060 13.348 1.00 93.94 87 ASN A C 1
ATOM 715 O O . ASN A 1 87 ? 4.117 7.850 14.253 1.00 93.94 87 ASN A O 1
ATOM 719 N N . PRO A 1 88 ? 4.577 5.950 13.137 1.00 92.00 88 PRO A N 1
ATOM 720 C CA . PRO A 1 88 ? 5.642 5.518 14.042 1.00 92.00 88 PRO A CA 1
ATOM 721 C C . PRO A 1 88 ? 6.842 6.476 14.058 1.00 92.00 88 PRO A C 1
ATOM 723 O O . PRO A 1 88 ? 7.624 6.459 15.004 1.00 92.00 88 PRO A O 1
ATOM 726 N N . TYR A 1 89 ? 6.983 7.321 13.035 1.00 90.50 89 TYR A N 1
ATOM 727 C CA . TYR A 1 89 ? 8.069 8.292 12.903 1.00 90.50 89 TYR A CA 1
ATOM 728 C C . TYR A 1 89 ? 7.653 9.715 13.303 1.00 90.50 89 TYR A C 1
ATOM 730 O O . TYR A 1 89 ? 8.368 10.672 13.002 1.00 90.50 89 TYR A O 1
ATOM 738 N N . ALA A 1 90 ? 6.491 9.893 13.941 1.00 87.25 90 ALA A N 1
ATOM 739 C CA . ALA A 1 90 ? 6.074 11.200 14.433 1.00 87.25 90 ALA A CA 1
ATOM 740 C C . ALA A 1 90 ? 7.041 11.707 15.522 1.00 87.25 90 ALA A C 1
ATOM 742 O O . ALA A 1 90 ? 7.250 11.049 16.542 1.00 87.25 90 ALA A O 1
ATOM 743 N N . GLY A 1 91 ? 7.619 12.893 15.298 1.00 80.81 91 GLY A N 1
ATOM 744 C CA . GLY A 1 91 ? 8.493 13.582 16.259 1.00 80.81 91 GLY A CA 1
ATOM 745 C C . GLY A 1 91 ? 7.750 14.461 17.273 1.00 80.81 91 GLY A C 1
ATOM 746 O O . GLY A 1 91 ? 8.383 15.082 18.119 1.00 80.81 91 GLY A O 1
ATOM 747 N N . HIS A 1 92 ? 6.422 14.546 17.169 1.00 72.56 92 HIS A N 1
ATOM 748 C CA . HIS A 1 92 ? 5.540 15.344 18.023 1.00 72.56 92 HIS A CA 1
ATOM 749 C C . HIS A 1 92 ? 4.144 14.693 18.100 1.00 72.56 92 HIS A C 1
ATOM 751 O O . HIS A 1 92 ? 3.704 14.078 17.125 1.00 72.56 92 HIS A O 1
ATOM 757 N N . GLY A 1 93 ? 3.424 14.861 19.213 1.00 69.00 93 GLY A N 1
ATOM 758 C CA . GLY A 1 93 ? 2.101 14.258 19.448 1.00 69.00 93 GLY A CA 1
ATOM 759 C C . GLY A 1 93 ? 2.069 13.395 20.712 1.00 69.00 93 GLY A C 1
ATOM 760 O O . GLY A 1 93 ? 3.058 13.352 21.440 1.00 69.00 93 GLY A O 1
ATOM 761 N N . SER A 1 94 ? 0.935 12.741 20.994 1.00 67.88 94 SER A N 1
ATOM 762 C CA . SER A 1 94 ? 0.869 11.772 22.093 1.00 67.88 94 SER A CA 1
ATOM 763 C C . SER A 1 94 ? 1.583 10.479 21.698 1.00 67.88 94 SER A C 1
ATOM 765 O O . SER A 1 94 ? 1.379 9.931 20.615 1.00 67.88 94 SER A O 1
ATOM 767 N N . ASP A 1 95 ? 2.424 9.985 22.601 1.00 77.38 95 ASP A N 1
ATOM 768 C CA . ASP A 1 95 ? 3.225 8.781 22.375 1.00 77.38 95 ASP A CA 1
ATOM 769 C C . ASP A 1 95 ? 2.391 7.490 22.393 1.00 77.38 95 ASP A C 1
ATOM 771 O O . ASP A 1 95 ? 2.851 6.458 21.913 1.00 77.38 95 ASP A O 1
ATOM 775 N N . GLU A 1 96 ? 1.164 7.556 22.911 1.00 84.12 96 GLU A N 1
ATOM 776 C CA . GLU A 1 96 ? 0.290 6.413 23.200 1.00 84.12 96 GLU A CA 1
ATOM 777 C C . GLU A 1 96 ? -0.158 5.646 21.948 1.00 84.12 96 GLU A C 1
ATOM 779 O O . GLU A 1 96 ? -0.262 4.424 21.980 1.00 84.12 96 GLU A O 1
ATOM 784 N N . LEU A 1 97 ? -0.412 6.348 20.838 1.00 87.25 97 LEU A N 1
ATOM 785 C CA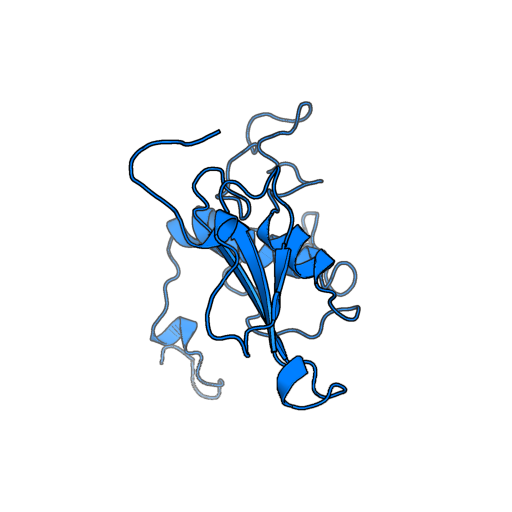 . LEU A 1 97 ? -0.925 5.746 19.596 1.00 87.25 97 LEU A CA 1
ATOM 786 C C . LEU A 1 97 ? 0.167 5.494 18.552 1.00 87.25 97 LEU A C 1
ATOM 788 O O . LEU A 1 97 ? -0.066 4.857 17.519 1.00 87.25 97 LEU A O 1
ATOM 792 N N . ARG A 1 98 ? 1.376 5.989 18.809 1.00 90.56 98 ARG A N 1
ATOM 793 C CA . ARG A 1 98 ? 2.491 5.922 17.873 1.00 90.56 98 ARG A CA 1
ATOM 794 C C . ARG A 1 98 ? 2.943 4.476 17.699 1.00 90.56 98 ARG A C 1
ATOM 796 O O . ARG A 1 98 ? 3.383 3.831 18.644 1.00 90.56 98 ARG A O 1
ATOM 803 N N . GLY A 1 99 ? 2.873 3.977 16.466 1.00 89.44 99 GLY A N 1
ATOM 804 C CA . GLY A 1 99 ? 3.250 2.596 16.169 1.00 89.44 99 GLY A CA 1
ATOM 805 C C . GLY A 1 99 ? 2.278 1.546 16.718 1.00 89.44 99 GLY A C 1
ATOM 806 O O . GLY A 1 99 ? 2.638 0.372 16.743 1.00 89.44 99 GLY A O 1
ATOM 807 N N . ALA A 1 100 ? 1.056 1.941 17.104 1.00 93.38 100 ALA A N 1
ATOM 808 C CA . ALA A 1 100 ? 0.009 1.015 17.544 1.00 93.38 100 ALA A CA 1
ATOM 809 C C . ALA A 1 100 ? -0.357 -0.024 16.468 1.00 93.38 100 ALA A C 1
ATOM 811 O O . ALA A 1 100 ? -0.750 -1.145 16.784 1.00 93.38 100 ALA A O 1
ATOM 812 N N . TYR A 1 101 ? -0.191 0.335 15.190 1.00 96.25 101 TYR A N 1
ATOM 813 C CA . TYR A 1 101 ? -0.577 -0.502 14.062 1.00 96.25 101 TYR A CA 1
ATOM 814 C C . TYR A 1 101 ? 0.599 -0.921 13.193 1.00 96.25 101 TYR A C 1
ATOM 816 O O . TYR A 1 101 ? 1.559 -0.179 12.949 1.00 96.25 101 TYR A O 1
ATOM 824 N N . ARG A 1 102 ? 0.472 -2.114 12.610 1.00 95.88 102 ARG A N 1
ATOM 825 C CA . ARG A 1 102 ? 1.414 -2.600 11.608 1.00 95.88 102 ARG A CA 1
ATOM 826 C C . ARG A 1 102 ? 1.293 -1.770 10.327 1.00 95.88 102 ARG A C 1
ATOM 828 O O . ARG A 1 102 ? 0.295 -1.851 9.623 1.00 95.88 102 ARG A O 1
ATOM 835 N N . TYR A 1 103 ? 2.318 -0.994 9.993 1.00 95.00 103 TYR A N 1
ATOM 836 C CA . TYR A 1 103 ? 2.359 -0.170 8.777 1.00 95.00 103 TYR A CA 1
ATOM 837 C C . TYR A 1 103 ? 2.664 -0.957 7.488 1.00 95.00 103 TYR A C 1
ATOM 839 O O . TYR A 1 103 ? 3.061 -2.118 7.537 1.00 95.00 103 TYR A O 1
ATOM 847 N N . ILE A 1 104 ? 2.498 -0.352 6.309 1.00 95.81 104 ILE A N 1
ATOM 848 C CA . ILE A 1 104 ? 2.686 -1.050 5.027 1.00 95.81 104 ILE A CA 1
ATOM 849 C C . ILE A 1 104 ? 4.173 -1.076 4.639 1.00 95.81 104 ILE A C 1
ATOM 851 O O . ILE A 1 104 ? 4.767 -2.154 4.584 1.00 95.81 104 ILE A O 1
ATOM 855 N N . GLY A 1 105 ? 4.789 0.097 4.470 1.00 93.69 105 GLY A N 1
ATOM 856 C CA . GLY A 1 105 ? 6.190 0.272 4.077 1.00 93.69 105 GLY A CA 1
ATOM 857 C C . GLY A 1 105 ? 7.167 -0.065 5.195 1.00 93.69 105 GLY A C 1
ATOM 858 O O . GLY A 1 105 ? 7.641 0.816 5.903 1.00 93.69 105 GLY A O 1
ATOM 859 N N . VAL A 1 106 ? 7.445 -1.352 5.375 1.00 90.38 106 VAL A N 1
ATOM 860 C CA . VAL A 1 106 ? 8.234 -1.870 6.497 1.00 90.38 106 VAL A CA 1
ATOM 861 C C . VAL A 1 106 ? 9.688 -2.124 6.141 1.00 90.38 106 VAL A C 1
ATOM 863 O O . VAL A 1 106 ? 10.004 -2.458 5.001 1.00 90.38 106 VAL A O 1
ATOM 866 N N . ASN A 1 107 ? 10.559 -2.053 7.149 1.00 85.06 107 ASN A N 1
ATOM 867 C CA . ASN A 1 107 ? 11.983 -2.364 7.031 1.00 85.06 107 ASN A CA 1
ATOM 868 C C . ASN A 1 107 ? 12.279 -3.798 6.559 1.00 85.06 107 ASN A C 1
ATOM 870 O O . ASN A 1 107 ? 13.317 -4.024 5.955 1.00 85.06 107 ASN A O 1
ATOM 874 N N . ARG A 1 108 ? 11.373 -4.746 6.824 1.00 88.56 108 ARG A N 1
ATOM 875 C CA . ARG A 1 108 ? 11.464 -6.156 6.404 1.00 88.56 108 ARG A CA 1
ATOM 876 C C . ARG A 1 108 ? 10.813 -6.451 5.045 1.00 88.56 108 ARG A C 1
ATOM 878 O O . ARG A 1 108 ? 10.471 -7.597 4.780 1.00 88.56 108 ARG A O 1
ATOM 885 N N . THR A 1 109 ? 10.539 -5.423 4.244 1.00 91.94 109 THR A N 1
ATOM 886 C CA . THR A 1 109 ? 10.171 -5.634 2.839 1.00 91.94 109 THR A CA 1
ATOM 887 C C . THR A 1 109 ? 11.414 -6.162 2.140 1.00 91.94 109 THR A C 1
ATOM 889 O O . THR A 1 109 ? 12.450 -5.503 2.201 1.00 91.94 109 THR A O 1
ATOM 892 N N . ASP A 1 110 ? 11.313 -7.341 1.539 1.00 91.62 110 ASP A N 1
ATOM 893 C CA . ASP A 1 110 ? 12.396 -7.917 0.743 1.00 91.62 110 ASP A CA 1
ATOM 894 C C . ASP A 1 110 ? 12.371 -7.310 -0.666 1.00 91.62 110 ASP A C 1
ATOM 896 O O . ASP A 1 110 ? 13.310 -6.644 -1.102 1.00 91.62 110 ASP A O 1
ATOM 900 N N . ASP A 1 111 ? 11.206 -7.385 -1.308 1.00 92.50 111 ASP A N 1
ATOM 901 C CA . ASP A 1 111 ? 10.926 -6.790 -2.605 1.00 92.50 111 ASP A CA 1
ATOM 902 C C . ASP A 1 111 ? 9.501 -6.210 -2.6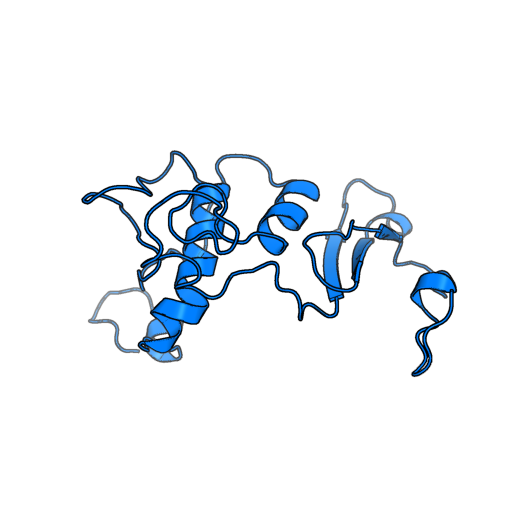88 1.00 92.50 111 ASP A C 1
ATOM 904 O O . ASP A 1 111 ? 8.604 -6.513 -1.895 1.00 92.50 111 ASP A O 1
ATOM 908 N N . MET A 1 112 ? 9.295 -5.330 -3.665 1.00 95.44 112 MET A N 1
ATOM 909 C CA . MET A 1 112 ? 7.980 -4.886 -4.111 1.00 95.44 112 MET A CA 1
ATOM 910 C C . MET A 1 112 ? 7.955 -4.863 -5.633 1.00 95.44 112 MET A C 1
ATOM 912 O O . MET A 1 112 ? 8.794 -4.216 -6.265 1.00 95.44 112 MET A O 1
ATOM 916 N N . ALA A 1 113 ? 6.921 -5.483 -6.197 1.00 95.94 113 ALA A N 1
ATOM 917 C CA . ALA A 1 113 ? 6.639 -5.462 -7.620 1.00 95.94 113 ALA A CA 1
ATOM 918 C C . ALA A 1 113 ? 5.270 -4.830 -7.920 1.00 95.94 113 ALA A C 1
ATOM 920 O O . ALA A 1 113 ? 4.274 -5.095 -7.241 1.00 95.94 113 ALA A O 1
ATOM 921 N N . LEU A 1 114 ? 5.204 -4.032 -8.985 1.00 97.94 114 LEU A N 1
ATOM 922 C CA . LEU A 1 114 ? 3.963 -3.640 -9.650 1.00 97.94 114 LEU A CA 1
ATOM 923 C C . LEU A 1 114 ? 4.009 -4.118 -11.103 1.00 97.94 114 LEU A C 1
ATOM 925 O O . LEU A 1 114 ? 4.856 -3.695 -11.887 1.00 97.94 114 LEU A O 1
ATOM 929 N N . LEU A 1 115 ? 3.053 -4.965 -11.478 1.00 97.69 115 LEU A N 1
ATOM 930 C CA . LEU A 1 115 ? 2.895 -5.451 -12.845 1.00 97.69 115 LEU A CA 1
ATOM 931 C C . LEU A 1 115 ? 1.911 -4.556 -13.599 1.00 97.69 115 LEU A C 1
ATOM 933 O O . LEU A 1 115 ? 0.725 -4.495 -13.274 1.00 97.69 115 LEU A O 1
ATOM 937 N N . GLN A 1 116 ? 2.398 -3.862 -14.622 1.00 98.12 116 GLN A N 1
ATOM 938 C CA . GLN A 1 116 ? 1.608 -2.948 -15.433 1.00 98.12 116 GLN A CA 1
ATOM 939 C C . GLN A 1 116 ? 1.489 -3.472 -16.865 1.00 98.12 116 GLN A C 1
ATOM 941 O O . GLN A 1 116 ? 2.479 -3.586 -17.584 1.00 98.12 116 GLN A O 1
ATOM 946 N N . LEU A 1 117 ? 0.258 -3.711 -17.318 1.00 97.62 117 LEU A N 1
ATOM 947 C CA . LEU A 1 117 ? -0.042 -3.939 -18.731 1.00 97.62 117 LEU A CA 1
ATOM 948 C C . LEU A 1 117 ? -0.491 -2.628 -19.377 1.00 97.62 117 LEU A C 1
ATOM 950 O O . LEU A 1 117 ? -1.462 -2.008 -18.944 1.00 97.62 117 LEU A O 1
ATOM 954 N N . ARG A 1 118 ? 0.216 -2.203 -20.425 1.00 97.50 118 ARG A N 1
ATOM 955 C CA . ARG A 1 118 ? -0.050 -0.961 -21.163 1.00 97.50 118 ARG A CA 1
ATOM 956 C C . ARG A 1 118 ? -0.683 -1.286 -22.520 1.00 97.50 118 ARG A C 1
ATOM 958 O O . ARG A 1 118 ? 0.046 -1.381 -23.506 1.00 97.50 118 ARG A O 1
ATOM 965 N N . PRO A 1 119 ? -2.017 -1.458 -22.614 1.00 97.12 119 PRO A N 1
ATOM 966 C CA . PRO A 1 119 ? -2.679 -1.939 -23.835 1.00 97.12 119 PRO A CA 1
ATOM 967 C C . PRO A 1 119 ? -2.514 -1.000 -25.039 1.00 97.12 119 PRO A C 1
ATOM 969 O O . PRO A 1 119 ? -2.691 -1.416 -26.178 1.00 97.12 119 PRO A O 1
ATOM 972 N N . TYR A 1 120 ? -2.141 0.254 -24.790 1.00 97.44 120 TYR A N 1
ATOM 973 C CA . TYR A 1 120 ? -1.852 1.270 -25.800 1.00 97.44 120 TYR A CA 1
ATOM 974 C C . TYR A 1 120 ? -0.446 1.156 -26.427 1.00 97.44 120 TYR A C 1
ATOM 976 O O . TYR A 1 120 ? -0.103 1.960 -27.288 1.00 97.44 120 TYR A O 1
ATOM 984 N N . MET A 1 121 ? 0.378 0.186 -26.012 1.00 97.94 121 MET A N 1
ATOM 985 C CA . MET A 1 121 ? 1.718 -0.063 -26.561 1.00 97.94 121 MET A CA 1
ATOM 986 C C . MET A 1 121 ? 1.734 -1.284 -27.502 1.00 97.94 121 MET A C 1
ATOM 988 O O . MET A 1 121 ? 0.880 -2.170 -27.378 1.00 97.94 121 MET A O 1
ATOM 992 N N . PRO A 1 122 ? 2.730 -1.400 -28.405 1.00 97.50 122 PRO A N 1
ATOM 993 C CA . PRO A 1 122 ? 2.982 -2.636 -29.149 1.00 97.50 122 PRO A CA 1
ATOM 994 C C . PRO A 1 122 ? 3.148 -3.834 -28.210 1.00 97.50 122 PRO A C 1
ATOM 996 O O . PRO A 1 122 ? 3.740 -3.685 -27.144 1.00 97.50 122 PRO A O 1
ATOM 999 N N . LYS A 1 123 ? 2.684 -5.027 -28.615 1.00 95.75 123 LYS A N 1
ATOM 1000 C CA . LYS A 1 123 ? 2.606 -6.238 -27.766 1.00 95.75 123 LYS A CA 1
ATOM 1001 C C . LYS A 1 123 ? 3.873 -6.511 -26.939 1.00 95.75 123 LYS A C 1
ATOM 1003 O O . LYS A 1 123 ? 3.772 -6.754 -25.744 1.00 95.75 123 LYS A O 1
ATOM 1008 N N . ALA A 1 124 ? 5.053 -6.408 -27.554 1.00 95.69 124 ALA A N 1
ATOM 1009 C CA . ALA A 1 124 ? 6.345 -6.648 -26.898 1.00 95.69 124 ALA A CA 1
ATOM 1010 C C . ALA A 1 124 ? 6.732 -5.596 -25.834 1.00 95.69 124 ALA A C 1
ATOM 1012 O O . ALA A 1 124 ? 7.625 -5.832 -25.031 1.00 95.69 124 ALA A O 1
ATOM 1013 N N . LEU A 1 125 ? 6.076 -4.434 -25.827 1.00 96.75 125 LEU A N 1
ATOM 1014 C CA . LEU A 1 125 ? 6.326 -3.319 -24.910 1.00 96.75 125 LEU A CA 1
ATOM 1015 C C . LEU A 1 125 ? 5.171 -3.097 -23.920 1.00 96.75 125 LEU A C 1
ATOM 1017 O O . LEU A 1 125 ? 5.248 -2.187 -23.092 1.00 96.75 125 LEU A O 1
ATOM 1021 N N . GLN A 1 126 ? 4.087 -3.876 -24.009 1.00 97.50 126 GLN A N 1
ATOM 1022 C CA . GLN A 1 126 ? 2.934 -3.729 -23.118 1.00 97.50 126 GLN A CA 1
ATOM 1023 C C . GLN A 1 126 ? 3.272 -4.015 -21.653 1.00 97.50 126 GLN A C 1
ATOM 1025 O O . GLN A 1 126 ? 2.919 -3.170 -20.826 1.00 97.50 126 GLN A O 1
ATOM 1030 N N . PRO A 1 127 ? 3.914 -5.149 -21.308 1.00 97.62 127 PRO A N 1
ATOM 1031 C CA . PRO A 1 127 ? 4.182 -5.466 -19.917 1.00 97.62 127 PRO A CA 1
ATOM 1032 C C . PRO A 1 127 ? 5.413 -4.715 -19.403 1.00 97.62 127 PRO A C 1
ATOM 1034 O O . PRO A 1 127 ? 6.493 -4.762 -19.999 1.00 97.62 127 PRO A O 1
ATOM 1037 N N . VAL A 1 128 ? 5.232 -4.036 -18.276 1.00 97.81 128 VAL A N 1
ATOM 103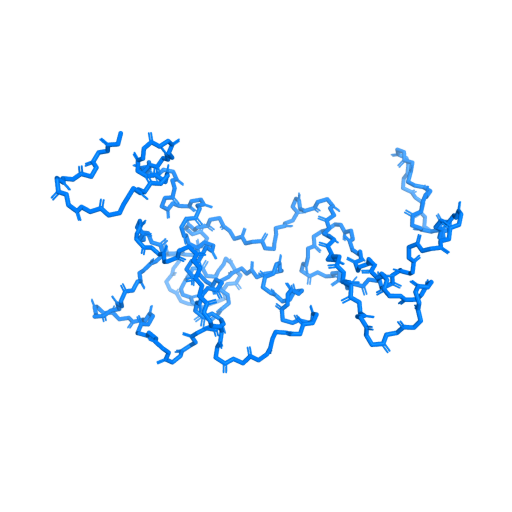8 C CA . VAL A 1 128 ? 6.301 -3.438 -17.478 1.00 97.81 128 VAL A CA 1
ATOM 1039 C C . VAL A 1 128 ? 6.169 -3.959 -16.055 1.00 97.81 128 VAL A C 1
ATOM 1041 O O . VAL A 1 128 ? 5.097 -3.875 -15.458 1.00 97.81 128 VAL A O 1
ATOM 1044 N N . GLU A 1 129 ? 7.258 -4.489 -15.522 1.00 97.25 129 GLU A N 1
ATOM 1045 C CA . GLU A 1 129 ? 7.396 -4.847 -14.117 1.00 97.25 129 GLU A CA 1
ATOM 1046 C C . GLU A 1 129 ? 8.194 -3.751 -13.417 1.00 97.25 129 GLU A C 1
ATOM 1048 O O . GLU A 1 129 ? 9.354 -3.500 -13.732 1.00 97.25 129 GLU A O 1
ATOM 1053 N N . TRP A 1 130 ? 7.552 -3.052 -12.494 1.00 97.62 130 TRP A N 1
ATOM 1054 C CA . TRP A 1 130 ? 8.188 -2.046 -11.658 1.00 97.62 130 TRP A CA 1
ATOM 1055 C C . TRP A 1 130 ? 8.690 -2.736 -10.399 1.00 97.62 130 TRP A C 1
ATOM 1057 O O . TRP A 1 130 ? 7.873 -3.163 -9.588 1.00 97.62 130 TRP A O 1
ATOM 1067 N N . LEU A 1 131 ? 10.006 -2.849 -10.246 1.00 95.38 131 LEU A N 1
ATOM 1068 C CA . LEU A 1 131 ? 10.625 -3.610 -9.161 1.00 95.38 131 LEU A CA 1
ATOM 1069 C C . LEU A 1 131 ? 11.455 -2.697 -8.258 1.00 95.38 131 LEU A C 1
ATOM 1071 O O . LEU A 1 131 ? 12.173 -1.821 -8.744 1.00 95.38 131 LEU A O 1
ATOM 1075 N N . CYS A 1 132 ? 11.385 -2.903 -6.948 1.00 94.12 132 CYS A N 1
ATOM 1076 C CA . CYS A 1 132 ? 12.343 -2.346 -5.999 1.00 94.12 132 CYS A CA 1
ATOM 1077 C C . CYS A 1 132 ? 12.614 -3.323 -4.858 1.00 94.12 132 CYS A C 1
ATOM 1079 O O . CYS A 1 132 ? 11.748 -4.116 -4.500 1.00 94.12 132 CYS A O 1
ATOM 1081 N N . PHE A 1 133 ? 13.808 -3.230 -4.279 1.00 91.69 133 PHE A N 1
ATOM 1082 C CA . PHE A 1 133 ? 14.266 -4.106 -3.204 1.00 91.69 133 PHE A CA 1
ATOM 1083 C C . PHE A 1 133 ? 14.392 -3.356 -1.879 1.00 91.69 133 PHE A C 1
ATOM 1085 O O . PHE A 1 133 ? 14.505 -2.123 -1.853 1.00 91.69 133 PHE A O 1
ATOM 1092 N N . ALA A 1 134 ? 14.428 -4.124 -0.795 1.00 90.62 134 ALA A N 1
ATOM 1093 C CA . ALA A 1 134 ? 14.576 -3.681 0.580 1.00 90.62 134 ALA A CA 1
ATOM 1094 C C . ALA A 1 134 ? 13.449 -2.745 1.065 1.00 90.62 134 ALA A C 1
ATOM 1096 O O . ALA A 1 134 ? 12.390 -2.591 0.455 1.00 90.62 134 ALA A O 1
ATOM 1097 N N . SER A 1 135 ? 13.691 -2.110 2.213 1.00 91.25 135 SER A N 1
ATOM 1098 C CA . SER A 1 135 ? 12.769 -1.175 2.855 1.00 91.25 135 SER A CA 1
ATOM 1099 C C . SER A 1 135 ? 12.293 -0.063 1.919 1.00 91.25 135 SER A C 1
ATOM 1101 O O . SER A 1 135 ? 13.079 0.708 1.361 1.00 91.25 135 SER A O 1
ATOM 1103 N N . ASN A 1 136 ? 10.974 0.107 1.859 1.00 93.44 136 ASN A N 1
ATOM 1104 C CA . ASN A 1 136 ? 10.338 1.050 0.944 1.00 93.44 136 ASN A CA 1
ATOM 1105 C C . ASN A 1 136 ? 10.513 2.528 1.300 1.00 93.44 136 ASN A C 1
ATOM 1107 O O . ASN A 1 136 ? 10.173 3.393 0.491 1.00 93.44 136 ASN A O 1
ATOM 1111 N N . ALA A 1 137 ? 11.045 2.822 2.488 1.00 86.19 137 ALA A N 1
ATOM 1112 C CA . ALA A 1 137 ? 11.292 4.187 2.941 1.00 86.19 137 ALA A CA 1
ATOM 1113 C C . ALA A 1 137 ? 12.345 4.922 2.089 1.00 86.19 137 ALA A C 1
ATOM 1115 O O . ALA A 1 137 ? 12.292 6.146 1.993 1.00 86.19 137 ALA A O 1
ATOM 1116 N N . PHE A 1 138 ? 13.278 4.191 1.465 1.00 86.12 138 PHE A N 1
ATOM 1117 C CA . PHE A 1 138 ? 14.432 4.776 0.766 1.00 86.12 138 PHE A CA 1
ATOM 1118 C C . PHE A 1 138 ? 14.683 4.192 -0.632 1.00 86.12 138 PHE A C 1
ATOM 1120 O O . PHE A 1 138 ? 15.723 4.461 -1.227 1.00 86.12 138 PHE A O 1
ATOM 1127 N N . ASN A 1 139 ? 13.753 3.399 -1.168 1.00 93.38 139 ASN A N 1
ATOM 1128 C CA . ASN A 1 139 ? 13.882 2.803 -2.497 1.00 93.38 139 ASN A CA 1
ATOM 1129 C C . ASN A 1 139 ? 12.960 3.476 -3.530 1.00 93.38 139 ASN A C 1
ATOM 1131 O O . ASN A 1 139 ? 12.008 4.195 -3.205 1.00 93.38 139 ASN A O 1
ATOM 1135 N N . VAL A 1 140 ? 13.243 3.211 -4.802 1.00 94.19 140 VAL A N 1
ATOM 1136 C CA . VAL A 1 140 ? 12.475 3.699 -5.951 1.00 94.19 140 VAL A CA 1
ATOM 1137 C C . VAL A 1 140 ? 12.161 2.540 -6.881 1.00 94.19 140 VAL A C 1
ATOM 1139 O O . VAL A 1 140 ? 12.958 1.610 -6.993 1.00 94.19 140 VAL A O 1
ATOM 1142 N N . PHE A 1 141 ? 11.018 2.596 -7.563 1.00 96.06 141 PHE A N 1
ATOM 1143 C CA . PHE A 1 141 ? 10.712 1.605 -8.585 1.00 96.06 141 PHE A CA 1
ATOM 1144 C C . PHE A 1 141 ? 11.661 1.720 -9.777 1.00 96.06 141 PHE A C 1
ATOM 1146 O O . PHE A 1 141 ? 11.859 2.801 -10.333 1.00 96.06 141 PHE A O 1
ATOM 1153 N N . CYS A 1 142 ? 12.171 0.576 -10.215 1.00 95.00 142 CYS A N 1
ATOM 1154 C CA . CYS A 1 142 ? 12.908 0.420 -11.452 1.00 95.00 142 CYS A CA 1
ATOM 1155 C C . CYS A 1 142 ? 11.992 -0.247 -12.497 1.00 95.00 142 CYS A C 1
ATOM 1157 O O . CYS A 1 142 ? 11.658 -1.422 -12.333 1.00 95.00 142 CYS A O 1
ATOM 1159 N N . PRO A 1 143 ? 11.548 0.462 -13.552 1.00 96.12 143 PRO A N 1
ATOM 1160 C CA . PRO A 1 143 ? 10.704 -0.127 -14.589 1.00 96.12 143 PRO A CA 1
ATOM 1161 C C . PRO A 1 143 ? 11.506 -1.067 -15.493 1.00 96.12 143 PRO A C 1
ATOM 1163 O O . PRO A 1 143 ? 12.425 -0.637 -16.191 1.00 96.12 143 PRO A O 1
ATOM 1166 N N . GLN A 1 144 ? 11.116 -2.337 -15.532 1.00 95.00 144 GLN A N 1
ATOM 1167 C CA . GLN A 1 144 ? 11.704 -3.372 -16.375 1.00 95.00 144 GLN A CA 1
ATOM 1168 C C . GLN A 1 144 ? 10.717 -3.802 -17.461 1.00 95.00 144 GLN A C 1
ATOM 1170 O O . GLN A 1 144 ? 9.557 -4.115 -17.193 1.00 95.00 144 GLN A O 1
ATOM 1175 N N . TYR A 1 145 ? 11.179 -3.858 -18.708 1.00 96.62 145 TYR A N 1
ATOM 1176 C CA . TYR A 1 145 ? 10.447 -4.563 -19.758 1.00 96.62 145 TYR A CA 1
ATOM 1177 C C . TYR A 1 145 ? 10.580 -6.066 -19.541 1.00 96.62 145 TYR A C 1
ATOM 1179 O O . TYR A 1 145 ? 11.694 -6.569 -19.426 1.00 96.62 145 TYR A O 1
ATOM 1187 N N . THR A 1 146 ? 9.463 -6.792 -19.536 1.00 95.00 146 THR A N 1
ATOM 1188 C CA . THR A 1 146 ? 9.478 -8.231 -19.215 1.00 95.00 146 THR A CA 1
ATOM 1189 C C . THR A 1 146 ? 9.679 -9.132 -20.436 1.00 95.00 146 THR A C 1
ATOM 1191 O O . THR A 1 146 ? 10.008 -10.305 -20.294 1.00 95.00 146 THR A O 1
ATOM 1194 N N . CYS A 1 147 ? 9.527 -8.606 -21.658 1.00 94.31 147 CYS A N 1
ATOM 1195 C CA . CYS A 1 147 ? 9.750 -9.347 -22.907 1.00 94.31 147 CYS A CA 1
ATOM 1196 C C . CYS A 1 147 ? 11.246 -9.420 -23.277 1.00 94.31 147 CYS A C 1
ATOM 1198 O O . CYS A 1 147 ? 11.645 -9.033 -24.376 1.00 94.31 147 CYS A O 1
ATOM 1200 N N . VAL A 1 148 ? 12.079 -9.888 -22.344 1.00 94.06 148 VAL A N 1
ATOM 1201 C CA . VAL A 1 148 ? 13.540 -10.009 -22.473 1.00 94.06 148 VAL A CA 1
ATOM 1202 C C . VAL A 1 148 ? 14.013 -11.369 -21.952 1.00 94.06 148 VAL A C 1
ATOM 1204 O O . VAL A 1 148 ? 13.346 -11.992 -21.136 1.00 94.06 148 VAL A O 1
ATOM 1207 N N . ASN A 1 149 ? 15.185 -11.833 -22.395 1.00 95.06 149 ASN A N 1
ATOM 1208 C CA . ASN A 1 149 ? 15.735 -13.135 -21.977 1.00 95.06 149 ASN A CA 1
ATOM 1209 C C . ASN A 1 149 ? 16.613 -13.064 -20.713 1.00 95.06 149 ASN A C 1
ATOM 1211 O O . ASN A 1 149 ? 17.091 -14.093 -20.237 1.00 95.06 149 ASN A O 1
ATOM 1215 N N . ARG A 1 150 ? 16.913 -11.859 -20.215 1.00 92.44 150 ARG A N 1
ATOM 1216 C CA . ARG A 1 150 ? 17.780 -11.642 -19.051 1.00 92.44 150 ARG A CA 1
ATOM 1217 C C . ARG A 1 150 ? 17.502 -10.277 -18.423 1.00 92.44 150 ARG A C 1
ATOM 1219 O O . ARG A 1 150 ? 17.308 -9.306 -19.151 1.00 92.44 150 ARG A O 1
ATOM 1226 N N . VAL A 1 151 ? 17.546 -10.209 -17.095 1.00 91.19 151 VAL A N 1
ATOM 1227 C CA . VAL A 1 151 ? 17.532 -8.952 -16.330 1.00 91.19 151 VAL A CA 1
ATOM 1228 C C . VAL A 1 151 ? 18.940 -8.341 -16.244 1.00 91.19 151 VAL A C 1
ATOM 1230 O O . VAL A 1 151 ? 19.932 -9.063 -16.386 1.00 91.19 151 VAL A O 1
ATOM 1233 N N . PRO A 1 152 ? 19.083 -7.025 -16.017 1.00 89.31 152 PRO A N 1
ATOM 1234 C CA . PRO A 1 152 ? 20.389 -6.422 -15.771 1.00 89.31 152 PRO A CA 1
ATOM 1235 C C . PRO A 1 152 ? 21.146 -7.128 -14.637 1.00 89.31 152 PRO A C 1
ATOM 1237 O O . PRO A 1 152 ? 20.551 -7.505 -13.630 1.00 89.31 152 PRO A O 1
ATOM 1240 N N . ALA A 1 153 ? 22.467 -7.288 -14.779 1.00 88.94 153 ALA A N 1
ATOM 1241 C CA . ALA A 1 153 ? 23.282 -8.042 -13.818 1.00 88.94 153 ALA A CA 1
ATOM 1242 C C . ALA A 1 153 ? 23.165 -7.507 -12.378 1.00 88.94 153 ALA A C 1
ATOM 1244 O O . ALA A 1 153 ? 23.116 -8.295 -11.441 1.00 88.94 153 ALA A O 1
ATOM 1245 N N . TYR A 1 154 ? 23.026 -6.187 -12.216 1.00 84.19 154 TYR A N 1
ATOM 1246 C CA . TYR A 1 154 ? 22.849 -5.535 -10.914 1.00 84.19 154 TYR A CA 1
ATOM 1247 C C . TYR A 1 154 ? 21.479 -5.796 -10.252 1.00 84.19 154 TYR A C 1
ATOM 1249 O O . TYR A 1 154 ? 21.302 -5.439 -9.095 1.00 84.19 154 TYR A O 1
ATOM 1257 N N . LEU A 1 155 ? 20.512 -6.396 -10.962 1.00 85.12 155 LEU A N 1
ATOM 1258 C CA . LEU A 1 155 ? 19.216 -6.833 -10.411 1.00 85.12 155 LEU A CA 1
ATOM 1259 C C . LEU A 1 155 ? 19.091 -8.360 -10.316 1.00 85.12 155 LEU A C 1
ATOM 1261 O O . LEU A 1 155 ? 18.228 -8.849 -9.599 1.00 85.12 155 LEU A O 1
ATOM 1265 N N . GLY A 1 156 ? 19.899 -9.117 -11.066 1.00 83.81 156 GLY A N 1
ATOM 1266 C CA . GLY A 1 156 ? 19.797 -10.581 -11.157 1.00 83.81 156 GLY A CA 1
ATOM 1267 C C . GLY A 1 156 ? 20.928 -11.359 -10.485 1.00 83.81 156 GLY A C 1
ATOM 1268 O O . GLY A 1 156 ? 20.981 -12.575 -10.635 1.00 83.81 156 GLY A O 1
ATOM 1269 N N . GLY A 1 157 ? 21.865 -10.673 -9.828 1.00 82.19 157 GLY A N 1
ATOM 1270 C CA . GLY A 1 157 ? 23.115 -11.242 -9.319 1.00 82.19 157 GLY A CA 1
ATOM 1271 C C . GLY A 1 157 ? 23.214 -11.324 -7.797 1.00 82.19 157 GLY A C 1
ATOM 1272 O O . GLY A 1 157 ? 24.320 -11.203 -7.283 1.00 82.19 157 GLY A O 1
ATOM 1273 N N . THR A 1 158 ? 22.101 -11.468 -7.073 1.00 80.56 158 THR A N 1
ATOM 1274 C CA . THR A 1 158 ? 22.124 -11.530 -5.603 1.00 80.56 158 THR A CA 1
ATOM 1275 C C . THR A 1 158 ? 22.879 -12.769 -5.117 1.00 80.56 158 THR A C 1
ATOM 1277 O O . THR A 1 158 ? 22.561 -13.892 -5.508 1.00 80.56 158 THR A O 1
ATOM 1280 N N . THR A 1 159 ? 23.867 -12.557 -4.249 1.00 83.12 159 THR A N 1
ATOM 1281 C CA . THR A 1 159 ? 24.639 -13.599 -3.556 1.00 83.12 159 THR A CA 1
ATOM 1282 C C . THR A 1 159 ? 24.475 -13.473 -2.043 1.00 83.12 159 THR A C 1
ATOM 1284 O O . THR A 1 159 ? 23.990 -12.452 -1.561 1.00 83.12 159 THR A O 1
ATOM 1287 N N . ASP A 1 160 ? 24.926 -14.477 -1.285 1.00 82.31 160 ASP A N 1
ATOM 1288 C CA . ASP A 1 160 ? 24.965 -14.411 0.188 1.00 82.31 160 ASP A CA 1
ATOM 1289 C C . ASP A 1 160 ? 25.950 -13.343 0.707 1.00 82.31 160 ASP A C 1
ATOM 1291 O O . ASP A 1 160 ? 25.833 -12.873 1.839 1.00 82.31 160 ASP A O 1
ATOM 1295 N N . GLU A 1 161 ? 26.921 -12.943 -0.121 1.00 79.94 161 GLU A N 1
ATOM 1296 C CA . GLU A 1 161 ? 27.865 -11.865 0.175 1.00 79.94 161 GLU A CA 1
ATOM 1297 C C . GLU A 1 161 ? 27.407 -10.530 -0.430 1.00 79.94 161 GLU A C 1
ATOM 1299 O O . GLU A 1 161 ? 26.942 -10.470 -1.569 1.00 79.94 161 GLU A O 1
ATOM 1304 N N . VAL A 1 162 ? 27.565 -9.443 0.331 1.00 72.81 162 VAL A N 1
ATOM 1305 C CA . VAL A 1 162 ? 27.248 -8.079 -0.115 1.00 72.81 162 VAL A CA 1
ATOM 1306 C C . VAL A 1 162 ? 28.360 -7.570 -1.039 1.00 72.81 162 VAL A C 1
ATOM 1308 O O . VAL A 1 162 ? 29.515 -7.495 -0.624 1.00 72.81 162 VAL A O 1
ATOM 1311 N N . SER A 1 163 ? 28.019 -7.158 -2.261 1.00 66.12 163 SER A N 1
ATOM 1312 C CA . SER A 1 163 ? 28.940 -6.489 -3.196 1.00 66.12 163 SER A CA 1
ATOM 1313 C C . SER A 1 163 ? 28.670 -4.978 -3.276 1.00 66.12 163 SER A C 1
ATOM 1315 O O . SER A 1 163 ? 27.505 -4.581 -3.318 1.00 66.12 163 SER A O 1
ATOM 1317 N N . THR A 1 164 ? 29.721 -4.148 -3.337 1.00 53.81 164 THR A N 1
ATOM 1318 C CA . THR A 1 164 ? 29.650 -2.683 -3.559 1.00 53.81 164 THR A CA 1
ATOM 1319 C C . THR A 1 164 ? 29.873 -2.292 -5.008 1.00 53.81 164 THR A C 1
ATOM 1321 O O . THR A 1 164 ? 30.825 -2.854 -5.598 1.00 53.81 164 THR A O 1
#

Radius of gyration: 19.53 Å; chains: 1; bounding box: 62×34×52 Å

Secondary structure (DSSP, 8-state):
----TTSPP-HHHHHS---HHHHHHTHHHHHHHHHHH-TTTS--SSTT-S--TT-TT--SS---SSPPPHHHHHHHHT-S-TTSTT-TT-SSS-TTSTT-S--SS-TT--EEEEEEE-TTS-GGGSEEEEEEES-TTS---EEEESSSS---HHHH---SS---

Sequence (164 aa):
DLTMDGHTFNARDAFGSHSDADHCYNTPRAWFMQRYFNPTSNKWDGPDADYNPESDNIPWCRVPEKKITVEDVKYILSSYYQGTPYNPYAGHGSDELRGAYRYIGVNRTDDMALLQLRPYMPKALQPVEWLCFASNAFNVFCPQYTCVNRVPAYLGGTTDEVST

pLDDT: mean 91.51, std 8.73, range [53.81, 98.31]

Foldseek 3Di:
DPDDPPDDDDPCVVPNDLDPCCLAEPQLLLLVLCCLQAVPVWQADDPPGPDYSRDPPRPPDDDGPDDDDPVNVLDSLLDQQPPDPQRLPDPDDDPVNDVSHDGRQDQPFAKDWDWAAQVVDDPQQRTWIFIWGGGSPPIGTDTDRPSDPDDPCVVVVDDPDDDD